Protein AF-A0A445CY49-F1 (afdb_monomer)

Organism: Arachis hypogaea (NCBI:txid3818)

pLDDT: mean 78.04, std 16.21, range [41.22, 92.31]

Solvent-accessible surface area (backbone atoms only — not comparable to full-atom values): 7019 Å² total; per-residue (Å²): 139,80,81,70,88,75,74,65,79,60,45,68,46,92,63,73,57,89,81,52,81,56,59,58,34,44,73,52,35,45,78,93,76,49,51,43,73,45,31,36,51,28,43,41,70,66,43,46,88,44,41,74,57,48,69,37,85,71,37,42,34,45,63,52,42,51,52,52,50,28,65,77,55,69,48,65,90,58,49,63,74,68,56,38,57,79,54,97,88,33,65,82,60,72,82,72,72,82,73,93,71,79,87,78,81,80,78,82,79,130

Structure (mmCIF, N/CA/C/O backbone):
data_AF-A0A445CY49-F1
#
_entry.id   AF-A0A445CY49-F1
#
loop_
_atom_site.group_PDB
_atom_site.id
_atom_site.type_symbol
_atom_site.label_atom_id
_atom_site.label_alt_id
_atom_site.label_comp_id
_atom_site.label_asym_id
_atom_site.label_entity_id
_atom_site.label_seq_id
_atom_site.pdbx_PDB_ins_code
_atom_site.Cartn_x
_atom_site.Cartn_y
_atom_site.Cartn_z
_atom_site.occupancy
_atom_site.B_iso_or_equiv
_atom_site.auth_seq_id
_atom_site.auth_comp_id
_atom_site.auth_asym_id
_atom_site.auth_atom_id
_atom_site.pdbx_PDB_model_num
ATOM 1 N N . MET A 1 1 ? 30.804 -24.294 2.987 1.00 44.09 1 MET A N 1
ATOM 2 C CA . MET A 1 1 ? 29.421 -24.047 2.531 1.00 44.09 1 MET A CA 1
ATOM 3 C C . MET A 1 1 ? 29.314 -22.560 2.276 1.00 44.09 1 MET A C 1
ATOM 5 O O . MET A 1 1 ? 28.785 -21.830 3.096 1.00 44.09 1 MET A O 1
ATOM 9 N N . GLU A 1 2 ? 29.935 -22.113 1.190 1.00 46.25 2 GLU A N 1
ATOM 10 C CA . GLU A 1 2 ? 29.866 -20.721 0.753 1.00 46.25 2 GLU A CA 1
ATOM 11 C C . GLU A 1 2 ? 28.950 -20.719 -0.462 1.00 46.25 2 GLU A C 1
ATOM 13 O O . GLU A 1 2 ? 29.372 -20.929 -1.597 1.00 46.25 2 GLU A O 1
ATOM 18 N N . SER A 1 3 ? 27.653 -20.645 -0.184 1.00 47.78 3 SER A N 1
ATOM 19 C CA . SER A 1 3 ? 26.644 -20.407 -1.206 1.00 47.78 3 SER A CA 1
ATOM 20 C C . SER A 1 3 ? 26.833 -18.961 -1.659 1.00 47.78 3 SER A C 1
ATOM 22 O O . SER A 1 3 ? 26.722 -18.056 -0.836 1.00 47.78 3 SER A O 1
ATOM 24 N N . GLY A 1 4 ? 27.228 -18.785 -2.923 1.00 48.78 4 GLY A N 1
ATOM 25 C CA . GLY A 1 4 ? 27.711 -17.533 -3.509 1.00 48.78 4 GLY A CA 1
ATOM 26 C C . GLY A 1 4 ? 26.740 -16.348 -3.449 1.00 48.78 4 GLY A C 1
ATOM 27 O O . GLY A 1 4 ? 25.642 -16.463 -2.903 1.00 48.78 4 GLY A O 1
ATOM 28 N N . PRO A 1 5 ? 27.127 -15.191 -4.016 1.00 55.62 5 PRO A N 1
ATOM 29 C CA . PRO A 1 5 ? 26.284 -14.011 -4.014 1.00 55.62 5 PRO A CA 1
ATOM 30 C C . PRO A 1 5 ? 25.089 -14.297 -4.919 1.00 55.62 5 PRO A C 1
ATOM 32 O O . PRO A 1 5 ? 25.143 -14.103 -6.131 1.00 55.62 5 PRO A O 1
ATOM 35 N N . SER A 1 6 ? 23.994 -14.776 -4.337 1.00 46.56 6 SER A N 1
ATOM 36 C CA . SER A 1 6 ? 22.685 -14.637 -4.953 1.00 46.56 6 SER A CA 1
ATOM 37 C C . SER A 1 6 ? 22.324 -13.162 -4.833 1.00 46.56 6 SER A C 1
ATOM 39 O O . SER A 1 6 ? 21.484 -12.780 -4.024 1.00 46.56 6 SER A O 1
ATOM 41 N N . CYS A 1 7 ? 22.982 -12.314 -5.629 1.00 50.75 7 CYS A N 1
ATOM 42 C CA . CYS A 1 7 ? 22.321 -11.124 -6.133 1.00 50.75 7 CYS A CA 1
ATOM 43 C C . CYS A 1 7 ? 21.210 -11.679 -7.018 1.00 50.75 7 CYS A C 1
ATOM 45 O O . CYS A 1 7 ? 21.398 -11.875 -8.220 1.00 50.75 7 CYS A O 1
ATOM 47 N N . SER A 1 8 ? 20.108 -12.078 -6.375 1.00 50.88 8 SER A N 1
ATOM 48 C CA . SER A 1 8 ? 18.857 -12.369 -7.045 1.00 50.88 8 SER A CA 1
ATOM 49 C C . SER A 1 8 ? 18.666 -11.242 -8.038 1.00 50.88 8 SER A C 1
ATOM 51 O O . SER A 1 8 ? 18.888 -10.078 -7.704 1.00 50.88 8 SER A O 1
ATOM 53 N N . HIS A 1 9 ? 18.410 -11.626 -9.279 1.00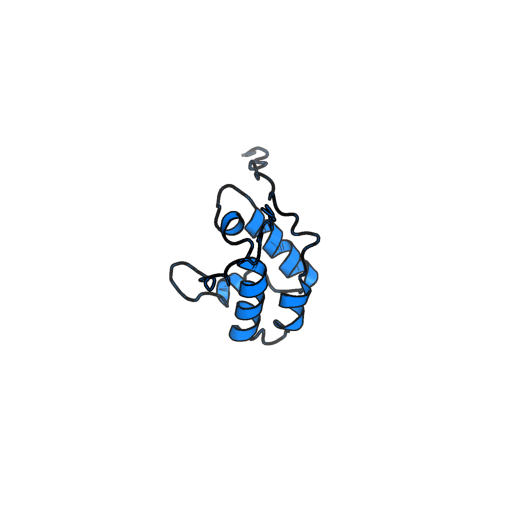 47.69 9 HIS A N 1
ATOM 54 C CA . HIS A 1 9 ? 18.109 -10.729 -10.376 1.00 47.69 9 HIS A CA 1
ATOM 55 C C . HIS A 1 9 ? 16.784 -10.035 -10.024 1.00 47.69 9 HIS A C 1
ATOM 57 O O . HIS A 1 9 ? 15.727 -10.419 -10.507 1.00 47.69 9 HIS A O 1
ATOM 63 N N . ASP A 1 10 ? 16.854 -9.091 -9.091 1.00 53.34 10 ASP A N 1
ATOM 64 C CA . ASP A 1 10 ? 15.831 -8.124 -8.752 1.00 53.34 10 ASP A CA 1
ATOM 65 C C . ASP A 1 10 ? 15.684 -7.312 -10.026 1.00 53.34 10 ASP A C 1
ATOM 67 O O . ASP A 1 10 ? 16.539 -6.489 -10.382 1.00 53.34 10 ASP A O 1
ATOM 71 N N . THR A 1 11 ? 14.693 -7.685 -10.835 1.00 59.28 11 THR A N 1
ATOM 72 C CA . THR A 1 11 ? 14.291 -6.828 -11.936 1.00 59.28 11 THR A CA 1
ATOM 73 C C . THR A 1 11 ? 13.766 -5.574 -11.263 1.00 59.28 11 THR A C 1
ATOM 75 O O . THR A 1 11 ? 12.651 -5.550 -10.748 1.00 59.28 11 THR A O 1
ATOM 78 N N . GLY A 1 12 ? 14.655 -4.581 -11.160 1.00 69.38 12 GLY A N 1
ATOM 79 C CA . GLY A 1 12 ? 14.413 -3.371 -10.395 1.00 69.38 12 GLY A CA 1
ATOM 80 C C . GLY A 1 12 ? 13.029 -2.819 -10.688 1.00 69.38 12 GLY A C 1
ATOM 81 O O . GLY A 1 12 ? 12.570 -2.826 -11.836 1.00 69.38 12 GLY A O 1
ATOM 82 N N . CYS A 1 13 ? 12.350 -2.357 -9.643 1.00 80.50 13 CYS A N 1
ATOM 83 C CA . CYS A 1 13 ? 11.005 -1.844 -9.802 1.00 80.50 13 CYS A CA 1
ATOM 84 C C . CYS A 1 13 ? 10.982 -0.703 -10.827 1.00 80.50 13 CYS A C 1
ATOM 86 O O . CYS A 1 13 ? 11.663 0.309 -10.664 1.00 80.50 13 CYS A O 1
ATOM 88 N N . SER A 1 14 ? 10.166 -0.844 -11.877 1.00 83.75 14 SER A N 1
ATOM 89 C CA . SER A 1 14 ? 10.008 0.205 -12.898 1.00 83.75 14 SER A CA 1
ATOM 90 C C . SER A 1 14 ? 9.386 1.490 -12.329 1.00 83.75 14 SER A C 1
ATOM 92 O O . SER A 1 14 ? 9.474 2.552 -12.941 1.00 83.75 14 SER A O 1
ATOM 94 N N . VAL A 1 15 ? 8.759 1.397 -11.152 1.00 87.44 15 VAL A N 1
ATOM 95 C CA . VAL A 1 15 ? 8.173 2.515 -10.412 1.00 87.44 15 VAL A CA 1
ATOM 96 C C . VAL A 1 15 ? 9.138 2.978 -9.327 1.00 87.44 15 VAL A C 1
ATOM 98 O O . VAL A 1 15 ? 9.615 2.189 -8.514 1.00 87.44 15 VAL A O 1
ATOM 101 N N . ASN A 1 16 ? 9.378 4.288 -9.269 1.00 88.31 16 ASN A N 1
ATOM 102 C CA . ASN A 1 16 ? 10.255 4.861 -8.260 1.00 88.31 16 ASN A CA 1
ATOM 103 C C . ASN A 1 16 ? 9.491 5.167 -6.962 1.00 88.31 16 ASN A C 1
ATOM 105 O O . ASN A 1 16 ? 9.006 6.280 -6.748 1.00 88.31 16 ASN A O 1
ATOM 109 N N . PHE A 1 17 ? 9.382 4.161 -6.094 1.00 89.62 17 PHE A N 1
ATOM 110 C CA . PHE A 1 17 ? 8.701 4.289 -4.807 1.00 89.62 17 PHE A CA 1
ATOM 111 C C . PHE A 1 17 ? 9.390 5.273 -3.856 1.00 89.62 17 PHE A C 1
ATOM 113 O O . PHE A 1 17 ? 8.714 5.845 -3.011 1.00 89.62 17 PHE A O 1
ATOM 120 N N . GLU A 1 18 ? 10.681 5.563 -4.003 1.00 88.31 18 GLU A N 1
ATOM 121 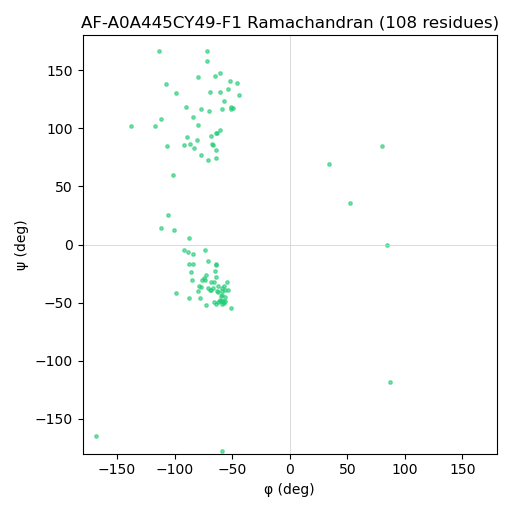C CA . GLU A 1 18 ? 11.388 6.519 -3.136 1.00 88.31 18 GLU A CA 1
ATOM 122 C C . GLU A 1 18 ? 10.698 7.893 -3.051 1.00 88.31 18 GLU A C 1
ATOM 124 O O . GLU A 1 18 ? 10.588 8.475 -1.974 1.00 88.31 18 GLU A O 1
ATOM 129 N N . PHE A 1 19 ? 10.166 8.382 -4.174 1.00 87.06 19 PHE A N 1
ATOM 130 C CA . PHE A 1 19 ? 9.536 9.704 -4.276 1.00 87.06 19 PHE A CA 1
ATOM 131 C C . PHE A 1 19 ? 8.003 9.653 -4.238 1.00 87.06 19 PHE A C 1
ATOM 133 O O . PHE A 1 19 ? 7.334 10.641 -4.553 1.00 87.06 19 PHE A O 1
ATOM 140 N N . ALA A 1 20 ? 7.422 8.510 -3.874 1.00 89.81 20 ALA A N 1
ATOM 141 C CA . ALA A 1 20 ? 5.978 8.355 -3.802 1.00 89.81 20 ALA A CA 1
ATOM 142 C C . ALA A 1 20 ? 5.372 9.116 -2.604 1.00 89.81 20 ALA A C 1
ATOM 144 O O . ALA A 1 20 ? 6.033 9.424 -1.611 1.00 89.81 20 ALA A O 1
ATOM 145 N N . ASN A 1 21 ? 4.074 9.429 -2.682 1.00 90.88 21 ASN A N 1
ATOM 146 C CA . ASN A 1 21 ? 3.392 10.191 -1.636 1.00 90.88 21 ASN A CA 1
ATOM 147 C C . ASN A 1 21 ? 2.933 9.290 -0.473 1.00 90.88 21 ASN A C 1
ATOM 149 O O . ASN A 1 21 ? 1.776 8.882 -0.397 1.00 90.88 21 ASN A O 1
ATOM 153 N N . TYR A 1 22 ? 3.840 9.003 0.462 1.00 90.50 22 TYR A N 1
ATOM 154 C CA . TYR A 1 22 ? 3.549 8.185 1.652 1.00 90.50 22 TYR A CA 1
ATOM 155 C C . TYR A 1 22 ? 2.648 8.866 2.682 1.00 90.50 22 TYR A C 1
ATOM 157 O O . TYR A 1 22 ? 2.101 8.205 3.568 1.00 90.50 22 TYR A O 1
ATOM 165 N N . THR A 1 23 ? 2.454 10.180 2.569 1.00 91.19 23 THR A N 1
ATOM 166 C CA . THR A 1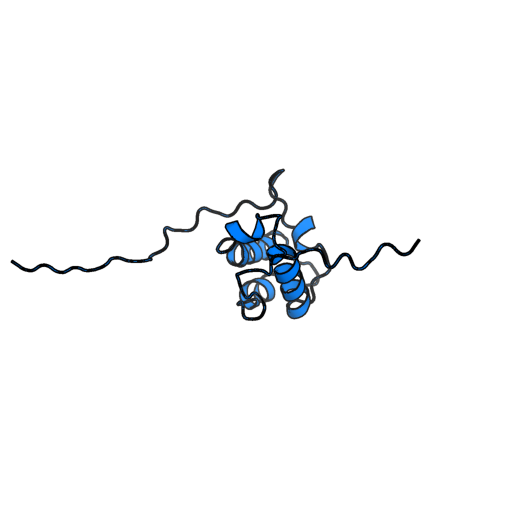 23 ? 1.616 10.968 3.478 1.00 91.19 23 THR A CA 1
ATOM 167 C C . THR A 1 23 ? 0.202 10.409 3.584 1.00 91.19 23 THR A C 1
ATOM 169 O O . THR A 1 23 ? -0.386 10.482 4.661 1.00 91.19 23 THR A O 1
ATOM 172 N N . ILE A 1 24 ? -0.334 9.820 2.512 1.00 91.06 24 ILE A N 1
ATOM 173 C CA . ILE A 1 24 ? -1.675 9.227 2.497 1.00 91.06 24 ILE A CA 1
ATOM 174 C C . ILE A 1 24 ? -1.802 8.068 3.495 1.00 91.06 24 ILE A C 1
ATOM 176 O O . ILE A 1 24 ? -2.760 8.016 4.267 1.00 91.06 24 ILE A O 1
ATOM 180 N N . ILE A 1 25 ? -0.771 7.224 3.579 1.00 91.75 25 ILE A N 1
ATOM 181 C CA . ILE A 1 25 ? -0.681 6.115 4.531 1.00 91.75 25 ILE A CA 1
ATOM 182 C C . ILE A 1 25 ? -0.430 6.673 5.932 1.00 91.75 25 ILE A C 1
ATOM 184 O O . ILE A 1 25 ? -1.199 6.402 6.850 1.00 91.75 25 ILE A O 1
ATOM 188 N N . ILE A 1 26 ? 0.589 7.522 6.087 1.00 91.25 26 ILE A N 1
ATOM 189 C CA . ILE A 1 26 ? 1.061 8.016 7.393 1.00 91.25 26 ILE A CA 1
ATOM 190 C C . ILE A 1 26 ? 0.023 8.903 8.092 1.00 91.25 26 ILE A C 1
ATOM 192 O O . ILE A 1 26 ? -0.102 8.908 9.318 1.00 91.25 26 ILE A O 1
ATOM 196 N N . SER A 1 27 ? -0.778 9.642 7.326 1.00 92.31 27 SER A N 1
ATOM 197 C CA . SER A 1 27 ? -1.805 10.526 7.886 1.00 92.31 27 SER A CA 1
ATOM 198 C C . SER A 1 27 ? -3.009 9.769 8.435 1.00 92.31 27 SER A C 1
ATOM 200 O O . SER A 1 27 ? -3.640 10.257 9.376 1.00 92.31 27 SER A O 1
ATOM 202 N N . LYS A 1 28 ? -3.332 8.608 7.858 1.00 91.25 28 LYS A N 1
ATOM 203 C CA . LYS A 1 28 ? -4.508 7.795 8.202 1.00 91.25 28 LYS A CA 1
ATOM 204 C C . LYS A 1 28 ?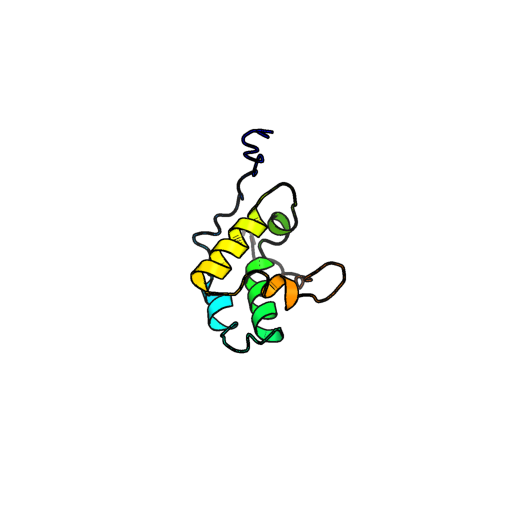 -4.157 6.649 9.146 1.00 91.25 28 LYS A C 1
ATOM 206 O O . LYS A 1 28 ? -4.868 6.396 10.111 1.00 91.25 28 LYS A O 1
ATOM 211 N N . CYS A 1 29 ? -3.035 5.986 8.901 1.00 91.06 29 CYS A N 1
ATOM 212 C CA . CYS A 1 29 ? -2.556 4.868 9.692 1.00 91.06 29 CYS A CA 1
ATOM 213 C C . CYS A 1 29 ? -1.629 5.361 10.806 1.00 91.06 29 CYS A C 1
ATOM 215 O O . CYS A 1 29 ? -0.412 5.414 10.642 1.00 91.06 29 CYS A O 1
ATOM 217 N N . LYS A 1 30 ? -2.192 5.752 11.951 1.00 88.56 30 LYS A N 1
ATOM 218 C CA . LYS A 1 30 ? -1.411 6.252 13.092 1.00 88.56 30 LYS A CA 1
ATOM 219 C C . LYS A 1 30 ? -1.360 5.242 14.233 1.00 88.56 30 LYS A C 1
ATOM 221 O O . LYS A 1 30 ? -2.363 4.618 14.579 1.00 88.56 30 LYS A O 1
ATOM 226 N N . GLY A 1 31 ? -0.178 5.111 14.828 1.00 83.88 31 GLY A N 1
ATOM 227 C CA . GLY A 1 31 ? 0.029 4.330 16.042 1.00 83.88 31 GLY A CA 1
ATOM 228 C C . GLY A 1 31 ? -0.574 5.005 17.283 1.00 83.88 31 GLY A C 1
ATOM 229 O O . GLY A 1 31 ? -0.923 6.188 17.237 1.00 83.88 31 GLY A O 1
ATOM 230 N N . PRO A 1 32 ? -0.693 4.274 18.407 1.00 83.75 32 PRO A N 1
ATOM 231 C CA . PRO A 1 32 ? -0.183 2.913 18.627 1.00 83.75 32 PRO A CA 1
ATOM 232 C C . PRO A 1 32 ? -1.133 1.784 18.192 1.00 83.75 32 PRO A C 1
ATOM 234 O O . PRO A 1 32 ? -0.687 0.655 18.036 1.00 83.75 32 PRO A O 1
ATOM 237 N N . ASN A 1 33 ? -2.422 2.073 17.989 1.00 84.31 33 ASN A N 1
ATOM 238 C CA . ASN A 1 33 ? -3.436 1.039 17.742 1.00 84.31 33 ASN A CA 1
ATOM 239 C C . ASN A 1 33 ? -3.615 0.654 16.266 1.00 84.31 33 ASN A C 1
ATOM 241 O O . ASN A 1 33 ? -4.387 -0.261 16.010 1.00 84.31 33 ASN A O 1
ATOM 245 N N . TYR A 1 34 ? -2.965 1.359 15.327 1.00 87.44 34 TYR A N 1
ATOM 246 C CA . TYR A 1 34 ? -2.968 1.086 13.880 1.00 87.44 34 TYR A CA 1
ATOM 247 C C . TYR A 1 34 ? -4.304 0.523 13.362 1.00 87.44 34 TYR A C 1
ATOM 249 O O . TYR A 1 34 ? -4.389 -0.655 13.023 1.00 87.44 34 TYR A O 1
ATOM 257 N N . PRO A 1 35 ? -5.374 1.339 13.340 1.00 89.62 35 PRO A N 1
ATOM 258 C CA . PRO A 1 35 ? -6.712 0.850 13.036 1.00 89.62 35 PRO A CA 1
ATOM 259 C C . PRO A 1 35 ? -6.749 0.196 11.642 1.00 89.62 35 PRO A C 1
ATOM 261 O O . PRO A 1 35 ? -6.575 0.906 10.646 1.00 89.62 35 PRO A O 1
ATOM 264 N N . PRO A 1 36 ? -7.035 -1.118 11.530 1.00 88.00 36 PRO A N 1
ATOM 265 C CA . PRO A 1 36 ? -6.882 -1.866 10.282 1.00 88.00 36 PRO A CA 1
ATOM 266 C C . PRO A 1 36 ? -7.740 -1.270 9.170 1.00 88.00 36 PRO A C 1
ATOM 268 O O . PRO A 1 36 ? -7.282 -1.078 8.055 1.00 88.00 36 PRO A O 1
ATOM 271 N N . LYS A 1 37 ? -8.968 -0.848 9.480 1.00 86.19 37 LYS A N 1
ATOM 272 C CA . LYS A 1 37 ? -9.864 -0.248 8.486 1.00 86.19 37 LYS A CA 1
ATOM 273 C C . LYS A 1 37 ? -9.283 1.011 7.828 1.00 86.19 37 LYS A C 1
ATOM 275 O O . LYS A 1 37 ? -9.399 1.163 6.615 1.00 86.19 37 LYS A O 1
ATOM 280 N N . GLU A 1 38 ? -8.669 1.904 8.604 1.00 90.81 38 GLU A N 1
ATOM 281 C CA . GLU A 1 38 ? -8.079 3.132 8.055 1.00 90.81 38 GLU A CA 1
ATOM 282 C C . GLU A 1 38 ? -6.708 2.869 7.429 1.00 90.8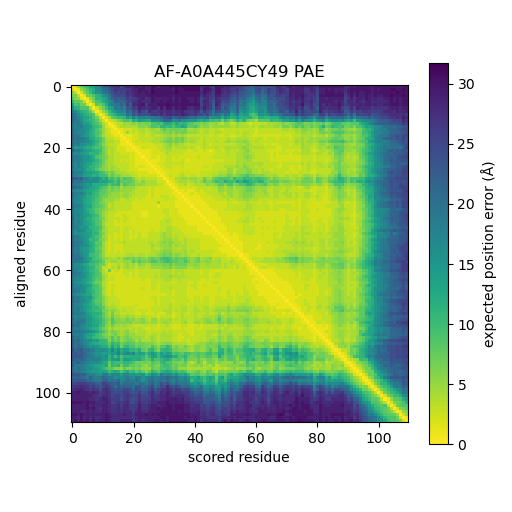1 38 GLU A C 1
ATOM 284 O O . GLU A 1 38 ? -6.429 3.380 6.347 1.00 90.81 38 GLU A O 1
ATOM 289 N N . CYS A 1 39 ? -5.885 2.027 8.061 1.00 91.12 39 CYS A N 1
ATOM 290 C CA . CYS A 1 39 ? -4.576 1.634 7.546 1.00 91.12 39 CYS A CA 1
ATOM 291 C C . CYS A 1 39 ? -4.680 0.926 6.198 1.00 91.12 39 CYS A C 1
ATOM 293 O O . CYS A 1 39 ? -4.004 1.303 5.245 1.00 91.12 39 CYS A O 1
ATOM 295 N N . CYS A 1 40 ? -5.569 -0.056 6.098 1.00 89.62 40 CYS A N 1
ATOM 296 C CA . CYS A 1 40 ? -5.795 -0.802 4.873 1.00 89.62 40 CYS A CA 1
ATOM 297 C C . CYS A 1 40 ? -6.495 0.052 3.824 1.00 89.62 40 CYS A C 1
ATOM 299 O O . CYS A 1 40 ? -6.124 -0.024 2.662 1.00 89.62 40 CYS A O 1
ATOM 301 N N . GLY A 1 41 ? -7.437 0.920 4.209 1.00 89.94 41 GLY A N 1
ATOM 302 C CA . GLY A 1 41 ? -8.046 1.873 3.278 1.00 89.94 41 GLY A CA 1
ATOM 303 C C . GLY A 1 41 ? -7.012 2.792 2.622 1.00 89.94 41 GLY A C 1
ATOM 304 O O . GLY A 1 41 ? -6.974 2.902 1.399 1.00 89.94 41 GLY A O 1
ATOM 305 N N . ALA A 1 42 ? -6.124 3.385 3.420 1.00 92.00 42 ALA A N 1
ATOM 306 C CA . ALA A 1 42 ? -5.068 4.258 2.916 1.00 92.00 42 ALA A CA 1
ATOM 307 C C . ALA A 1 42 ? -4.001 3.501 2.113 1.00 92.00 42 ALA A C 1
ATOM 309 O O . ALA A 1 42 ? -3.534 3.984 1.084 1.00 92.00 42 ALA A O 1
ATOM 310 N N . PHE A 1 43 ? -3.635 2.295 2.556 1.00 91.00 43 PHE A N 1
ATOM 311 C CA . PHE A 1 43 ? -2.714 1.435 1.821 1.00 91.00 43 PHE A CA 1
ATOM 312 C C . PHE A 1 43 ? -3.294 1.016 0.464 1.00 91.00 43 PHE A C 1
ATOM 314 O O . PHE A 1 43 ? -2.575 1.066 -0.526 1.00 91.00 43 PHE A O 1
ATOM 321 N N . LYS A 1 44 ? -4.593 0.695 0.380 1.00 89.00 44 LYS A N 1
ATOM 322 C CA . LYS A 1 44 ? -5.288 0.445 -0.896 1.00 89.00 44 LYS A CA 1
ATOM 323 C C . LYS A 1 44 ? -5.201 1.666 -1.802 1.00 89.00 44 LYS A C 1
ATOM 325 O O . LYS A 1 44 ? -4.778 1.544 -2.941 1.00 89.00 44 LYS A O 1
ATOM 330 N N . GLU A 1 45 ? -5.547 2.846 -1.301 1.00 90.06 45 GLU A N 1
ATOM 331 C CA . GLU A 1 45 ? -5.518 4.079 -2.100 1.00 90.06 45 GLU A CA 1
ATOM 332 C C . GLU A 1 45 ? -4.127 4.364 -2.693 1.00 90.06 45 GLU A C 1
ATOM 334 O O . GLU A 1 45 ? -4.014 4.794 -3.839 1.00 90.06 45 GLU A O 1
ATOM 339 N N . PHE A 1 46 ? -3.068 4.042 -1.949 1.00 90.56 46 PHE A N 1
ATOM 340 C CA . PHE A 1 46 ? -1.688 4.168 -2.406 1.00 90.56 46 PHE A CA 1
ATOM 341 C C . PHE A 1 46 ? -1.236 3.046 -3.358 1.00 90.56 46 PHE A C 1
ATOM 343 O O . PHE A 1 46 ? -0.606 3.323 -4.375 1.00 90.56 46 PHE A O 1
ATOM 350 N N . ALA A 1 47 ? -1.521 1.784 -3.028 1.00 89.94 47 ALA A N 1
ATOM 351 C CA . ALA A 1 47 ? -0.983 0.612 -3.719 1.00 89.94 47 ALA A CA 1
ATOM 352 C C . ALA A 1 47 ? -1.786 0.224 -4.967 1.00 89.94 47 ALA A C 1
ATOM 354 O O . ALA A 1 47 ? -1.221 -0.284 -5.929 1.00 89.94 47 ALA A O 1
ATOM 355 N N . CYS A 1 48 ? -3.094 0.478 -4.987 1.00 88.81 48 CYS A N 1
ATOM 356 C CA . CYS A 1 48 ? -3.962 0.090 -6.093 1.00 88.81 48 CYS A CA 1
ATOM 357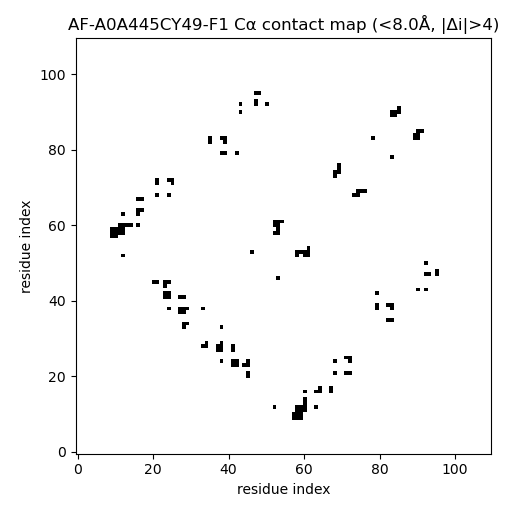 C C . CYS A 1 48 ? -3.605 0.657 -7.474 1.00 88.81 48 CYS A C 1
ATOM 359 O O . CYS A 1 48 ? -3.710 -0.108 -8.430 1.00 88.81 48 CYS A O 1
ATOM 361 N N . PRO A 1 49 ? -3.137 1.910 -7.642 1.00 88.94 49 PRO A N 1
ATOM 362 C CA . PRO A 1 49 ? -2.630 2.360 -8.944 1.00 88.94 49 PRO A CA 1
ATOM 363 C C . PRO A 1 49 ? -1.375 1.604 -9.417 1.00 88.94 49 PRO A C 1
ATOM 365 O O . PRO A 1 49 ? -1.049 1.655 -10.598 1.00 88.94 49 PRO A O 1
ATOM 368 N N . TYR A 1 50 ? -0.683 0.898 -8.520 1.00 89.44 50 TYR A N 1
ATOM 369 C CA . TYR A 1 50 ? 0.510 0.102 -8.811 1.00 89.44 50 TYR A CA 1
ATOM 370 C C . TYR A 1 50 ? 0.257 -1.405 -8.658 1.00 89.44 50 TYR A C 1
ATOM 372 O O . TYR A 1 50 ? 1.210 -2.179 -8.601 1.00 89.44 50 TYR A O 1
ATOM 380 N N . ALA A 1 51 ? -1.006 -1.840 -8.580 1.00 88.25 51 ALA A N 1
ATOM 381 C CA . ALA A 1 51 ? -1.356 -3.234 -8.322 1.00 88.25 51 ALA A CA 1
ATOM 382 C C . ALA A 1 51 ? -0.729 -4.198 -9.342 1.00 88.25 51 ALA A C 1
ATOM 384 O O . ALA A 1 51 ? -0.255 -5.252 -8.939 1.00 88.25 51 ALA A O 1
ATOM 385 N N . ASP A 1 52 ? -0.660 -3.845 -10.627 1.00 87.38 52 ASP A N 1
ATOM 386 C CA . ASP A 1 52 ? -0.040 -4.693 -11.653 1.00 87.38 52 ASP A CA 1
ATOM 387 C C . ASP A 1 52 ? 1.431 -5.004 -11.355 1.00 87.38 52 ASP A C 1
ATOM 389 O O . ASP A 1 52 ? 1.826 -6.167 -11.353 1.00 87.38 52 ASP A O 1
ATOM 393 N N . VAL A 1 53 ? 2.236 -3.985 -11.034 1.00 88.75 53 VAL A N 1
ATOM 394 C CA . VAL A 1 53 ? 3.665 -4.183 -10.736 1.00 88.75 53 VAL A CA 1
ATOM 395 C C . VAL A 1 53 ? 3.887 -4.779 -9.351 1.00 88.75 53 VAL A C 1
ATOM 397 O O . VAL A 1 53 ? 4.840 -5.521 -9.158 1.00 88.75 53 VAL A O 1
ATOM 400 N N . LEU A 1 54 ? 3.009 -4.491 -8.387 1.00 88.19 54 LEU A N 1
ATOM 401 C CA . LEU A 1 54 ? 3.093 -5.038 -7.031 1.00 88.19 54 LEU A CA 1
ATOM 402 C C . LEU A 1 54 ? 2.681 -6.515 -6.956 1.00 88.19 54 LEU A C 1
ATOM 404 O O . LEU A 1 54 ? 3.153 -7.225 -6.071 1.00 88.19 54 LEU A O 1
ATOM 408 N N . ASN A 1 55 ? 1.799 -6.969 -7.850 1.00 86.19 55 ASN A N 1
ATOM 409 C CA . ASN A 1 55 ? 1.380 -8.370 -7.944 1.00 86.19 55 ASN A CA 1
ATOM 410 C C . ASN A 1 55 ? 2.339 -9.228 -8.784 1.00 86.19 55 ASN A C 1
ATOM 412 O O . ASN A 1 55 ? 2.190 -10.451 -8.822 1.00 86.19 55 ASN A O 1
ATOM 416 N N . ASP A 1 56 ? 3.309 -8.615 -9.457 1.00 85.81 56 ASP A N 1
ATOM 417 C CA . ASP A 1 56 ? 4.298 -9.328 -10.249 1.00 85.81 56 ASP A CA 1
ATOM 418 C C . ASP A 1 56 ? 5.452 -9.809 -9.355 1.00 85.81 56 ASP A C 1
ATOM 420 O O . ASP A 1 56 ? 6.264 -9.037 -8.854 1.00 85.81 56 ASP A O 1
ATOM 424 N N . LEU A 1 57 ? 5.505 -11.129 -9.161 1.00 82.12 57 LEU A N 1
ATOM 425 C CA . LEU A 1 57 ? 6.495 -11.816 -8.328 1.00 82.12 57 LEU A CA 1
ATOM 426 C C . LEU A 1 57 ? 7.901 -11.874 -8.955 1.00 82.12 57 LEU A C 1
ATOM 428 O O . LEU A 1 57 ? 8.808 -12.417 -8.325 1.00 82.12 57 LEU A O 1
ATOM 432 N N . GLN A 1 58 ? 8.086 -11.407 -10.194 1.00 85.19 58 GLN A N 1
ATOM 433 C CA . GLN A 1 58 ? 9.399 -11.358 -10.846 1.00 85.19 58 GLN A CA 1
ATOM 434 C C . GLN A 1 58 ? 10.198 -10.106 -10.474 1.00 85.19 58 GLN A C 1
ATOM 436 O O . GLN A 1 58 ? 11.411 -10.091 -10.691 1.00 85.19 58 GLN A O 1
ATOM 441 N N . ASN A 1 59 ? 9.539 -9.085 -9.921 1.00 85.88 59 ASN A N 1
ATOM 442 C CA . ASN A 1 59 ? 10.163 -7.839 -9.494 1.00 85.88 59 ASN A CA 1
ATOM 443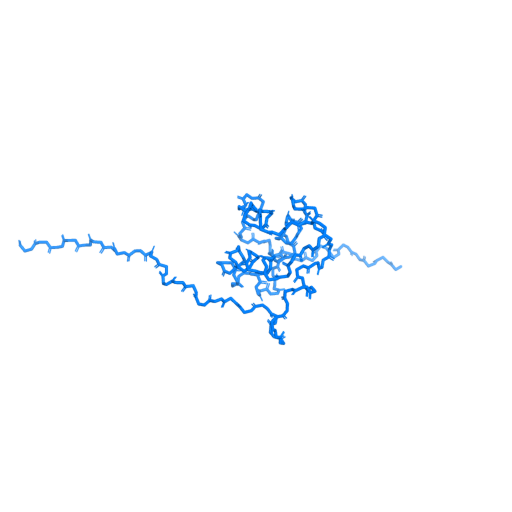 C C . ASN A 1 59 ? 10.100 -7.664 -7.968 1.00 85.88 59 ASN A C 1
ATOM 445 O O . ASN A 1 59 ? 9.328 -8.317 -7.267 1.00 85.88 59 ASN A O 1
ATOM 449 N N . ASP A 1 60 ? 10.871 -6.706 -7.463 1.00 87.31 60 ASP A N 1
ATOM 450 C CA . ASP A 1 60 ? 10.918 -6.367 -6.040 1.00 87.31 60 ASP A CA 1
ATOM 451 C C . ASP A 1 60 ? 10.192 -5.048 -5.720 1.00 87.31 60 ASP A C 1
ATOM 453 O O . ASP A 1 60 ? 10.468 -4.381 -4.714 1.00 87.31 60 ASP A O 1
ATOM 457 N N . CYS A 1 61 ? 9.216 -4.653 -6.548 1.00 88.75 61 CYS A N 1
ATOM 458 C CA . CYS A 1 61 ? 8.371 -3.481 -6.308 1.00 88.75 61 CYS A CA 1
ATOM 459 C C . CYS A 1 61 ? 7.673 -3.564 -4.953 1.00 88.75 61 CYS A C 1
ATOM 461 O O . CYS A 1 61 ? 7.685 -2.593 -4.196 1.00 88.75 61 CYS A O 1
ATOM 463 N N . ALA A 1 62 ? 7.101 -4.724 -4.619 1.00 88.31 62 ALA A N 1
ATOM 464 C CA . ALA A 1 62 ? 6.424 -4.924 -3.343 1.00 88.31 62 ALA A CA 1
ATOM 465 C C . ALA A 1 62 ? 7.392 -4.759 -2.161 1.00 88.31 62 ALA A C 1
ATOM 467 O O . ALA A 1 62 ? 7.117 -3.990 -1.237 1.00 88.31 62 ALA A O 1
ATOM 468 N N . SER A 1 63 ? 8.551 -5.421 -2.218 1.00 88.25 63 SER A N 1
ATOM 469 C CA . SER A 1 63 ? 9.595 -5.358 -1.187 1.00 88.25 63 SER A CA 1
ATOM 470 C C . SER A 1 63 ? 10.113 -3.931 -0.980 1.00 88.25 63 SER A C 1
ATOM 472 O O . SER A 1 63 ? 10.231 -3.457 0.156 1.00 88.25 63 SER A O 1
ATOM 474 N N . THR A 1 64 ? 10.366 -3.218 -2.079 1.00 90.25 64 THR A N 1
ATOM 475 C CA . THR A 1 64 ? 10.851 -1.833 -2.077 1.00 90.25 64 THR A CA 1
ATOM 476 C C . THR A 1 64 ? 9.801 -0.890 -1.498 1.00 90.25 64 THR A C 1
ATOM 478 O O . THR A 1 64 ? 10.090 -0.127 -0.575 1.00 90.25 64 THR A O 1
ATOM 481 N N . MET A 1 65 ? 8.556 -0.983 -1.970 1.00 91.62 65 MET A N 1
ATOM 482 C CA . MET A 1 65 ? 7.442 -0.179 -1.476 1.00 91.62 65 MET A CA 1
ATOM 483 C C . MET A 1 65 ? 7.248 -0.358 0.035 1.00 91.62 65 MET A C 1
ATOM 485 O O . MET A 1 65 ? 7.194 0.628 0.769 1.00 91.62 65 MET A O 1
ATOM 489 N N . PHE A 1 66 ? 7.179 -1.601 0.526 1.00 89.69 66 PHE A N 1
ATOM 490 C CA . PHE A 1 66 ? 7.017 -1.857 1.960 1.00 89.69 66 PHE A CA 1
ATOM 491 C C . PHE A 1 66 ? 8.193 -1.328 2.781 1.00 89.69 66 PHE A C 1
ATOM 493 O O . PHE A 1 66 ? 7.980 -0.817 3.881 1.00 89.69 66 PHE A O 1
ATOM 500 N N . SER A 1 67 ? 9.416 -1.397 2.254 1.00 90.00 67 SER A N 1
ATOM 501 C CA . SER A 1 67 ? 10.596 -0.851 2.929 1.00 90.00 67 SER A CA 1
ATOM 502 C C . SER A 1 67 ? 10.467 0.655 3.159 1.00 90.00 67 SER A C 1
ATOM 504 O O . SER A 1 67 ? 10.649 1.111 4.288 1.00 90.00 67 SER A O 1
ATOM 506 N N . TYR A 1 68 ? 10.068 1.423 2.141 1.00 91.75 68 TYR A N 1
ATOM 507 C CA . TYR A 1 68 ? 9.855 2.866 2.284 1.00 91.75 68 TYR A CA 1
ATOM 508 C C . TYR A 1 68 ? 8.640 3.204 3.156 1.00 91.75 68 TYR A C 1
ATOM 510 O O . TYR A 1 68 ? 8.731 4.103 3.991 1.00 91.75 68 TYR A O 1
ATOM 518 N N . ILE A 1 69 ? 7.530 2.465 3.044 1.00 91.44 69 ILE A N 1
ATOM 519 C CA . ILE A 1 69 ? 6.366 2.641 3.932 1.00 91.44 69 ILE A CA 1
ATOM 520 C C . ILE A 1 69 ? 6.789 2.495 5.396 1.00 91.44 69 ILE A C 1
ATOM 522 O O . ILE A 1 69 ? 6.470 3.350 6.225 1.00 91.44 69 ILE A O 1
ATOM 526 N N . ASN A 1 70 ? 7.531 1.433 5.714 1.00 90.31 70 ASN A N 1
ATOM 527 C CA . ASN A 1 70 ? 8.004 1.173 7.070 1.00 90.31 70 ASN A CA 1
ATOM 528 C C . ASN A 1 70 ? 9.012 2.234 7.524 1.00 90.31 70 ASN A C 1
ATOM 530 O O . ASN A 1 70 ? 8.968 2.652 8.678 1.00 90.31 70 ASN A O 1
ATOM 534 N N . LEU A 1 71 ? 9.880 2.701 6.623 1.00 91.38 71 LEU A N 1
ATOM 535 C CA . LEU A 1 71 ? 10.866 3.739 6.911 1.00 91.38 71 LEU A CA 1
ATOM 536 C C . LEU A 1 71 ? 10.203 5.080 7.253 1.00 91.38 71 LEU A C 1
ATOM 538 O O . LEU A 1 71 ? 10.512 5.667 8.287 1.00 91.38 71 LEU A O 1
ATOM 542 N N . TYR A 1 72 ? 9.280 5.559 6.415 1.00 90.81 72 TYR A N 1
ATOM 543 C CA . TYR A 1 72 ? 8.641 6.865 6.599 1.00 90.81 72 TYR A CA 1
ATOM 544 C C . TYR A 1 72 ? 7.558 6.857 7.679 1.00 90.81 72 TYR A C 1
ATOM 546 O O . TYR A 1 72 ? 7.400 7.840 8.401 1.00 90.81 72 TYR A O 1
ATOM 554 N N . GLY A 1 73 ? 6.799 5.767 7.790 1.00 87.81 73 GLY A N 1
ATOM 555 C CA . GLY A 1 73 ? 5.715 5.638 8.762 1.00 87.81 73 GLY A CA 1
ATOM 556 C C . GLY A 1 73 ? 6.118 5.008 10.091 1.00 87.81 73 GLY A C 1
ATOM 557 O O . GLY A 1 73 ? 5.289 4.940 10.995 1.00 87.81 73 GLY A O 1
ATOM 558 N N . GLN A 1 74 ? 7.366 4.545 10.219 1.00 89.94 74 GLN A N 1
ATOM 559 C CA . GLN A 1 74 ? 7.868 3.799 11.379 1.00 89.94 74 GLN A CA 1
ATOM 560 C C . GLN A 1 74 ? 6.989 2.584 11.735 1.00 89.94 74 GLN A C 1
ATOM 562 O O . GLN A 1 74 ? 6.794 2.259 12.909 1.00 89.94 74 GLN A O 1
ATOM 567 N N . TYR A 1 75 ? 6.437 1.915 10.718 1.00 89.94 75 TYR A N 1
ATOM 568 C CA . TYR A 1 75 ? 5.557 0.765 10.913 1.00 89.94 75 TYR A CA 1
ATOM 569 C C . TYR A 1 75 ? 6.344 -0.515 11.212 1.00 89.94 75 TYR A C 1
ATOM 571 O O . TYR A 1 75 ? 7.416 -0.734 10.639 1.00 89.94 75 TYR A O 1
ATOM 579 N N . PRO A 1 76 ? 5.809 -1.400 12.072 1.00 89.38 76 PRO A N 1
ATOM 580 C CA . PRO A 1 76 ? 6.404 -2.705 12.290 1.00 89.38 76 PRO A CA 1
ATOM 581 C C . PRO A 1 76 ? 6.332 -3.566 11.016 1.00 89.38 76 PRO A C 1
ATOM 583 O O . PRO A 1 76 ? 5.346 -3.503 10.270 1.00 89.38 76 PRO A O 1
ATOM 586 N N . PRO A 1 77 ? 7.354 -4.405 10.767 1.00 86.75 77 PRO A N 1
ATOM 587 C CA . PRO A 1 77 ? 7.387 -5.266 9.596 1.00 86.75 77 PRO A CA 1
ATOM 588 C C . PRO A 1 77 ? 6.195 -6.224 9.611 1.00 86.75 77 PRO A C 1
ATOM 590 O O . PRO A 1 77 ? 5.911 -6.876 10.613 1.00 86.75 77 PRO A O 1
ATOM 593 N N . GLY A 1 78 ? 5.496 -6.303 8.482 1.00 84.75 78 GLY A N 1
ATOM 594 C CA . GLY A 1 78 ? 4.341 -7.181 8.324 1.00 84.75 78 GLY A CA 1
ATOM 595 C C . GLY A 1 78 ? 3.009 -6.616 8.819 1.00 84.75 78 GLY A C 1
ATOM 596 O O . GLY A 1 78 ? 2.013 -7.301 8.619 1.00 84.75 78 GLY A O 1
ATOM 597 N N . LEU A 1 79 ? 2.949 -5.387 9.364 1.00 88.62 79 LEU A N 1
ATOM 598 C CA . LEU A 1 79 ? 1.693 -4.762 9.817 1.00 88.62 79 LEU A CA 1
ATOM 599 C C . LEU A 1 79 ? 0.608 -4.820 8.735 1.00 88.62 79 LEU A C 1
ATOM 601 O O . LEU A 1 79 ? -0.467 -5.361 8.944 1.00 88.62 79 LEU A O 1
ATOM 605 N N . PHE A 1 80 ? 0.897 -4.317 7.537 1.00 87.69 80 PHE A N 1
ATOM 606 C CA . PHE A 1 80 ? -0.089 -4.311 6.455 1.00 87.69 80 PHE A CA 1
ATOM 607 C C . PHE A 1 80 ? -0.408 -5.726 5.951 1.00 87.69 80 PHE A C 1
ATOM 609 O O . PHE A 1 80 ? -1.545 -6.010 5.601 1.00 87.69 80 PHE A O 1
ATOM 616 N N . ALA A 1 81 ? 0.554 -6.651 5.969 1.00 84.75 81 ALA A N 1
ATOM 617 C CA . ALA A 1 81 ? 0.324 -8.033 5.542 1.00 84.75 81 ALA A CA 1
ATOM 618 C C . ALA A 1 81 ? -0.524 -8.850 6.541 1.00 84.75 81 ALA A C 1
ATOM 620 O O . ALA A 1 81 ? -1.175 -9.826 6.142 1.00 84.75 81 ALA A O 1
ATOM 621 N N . SER A 1 82 ? -0.502 -8.481 7.829 1.00 85.06 82 SER A N 1
ATOM 622 C CA . SER A 1 82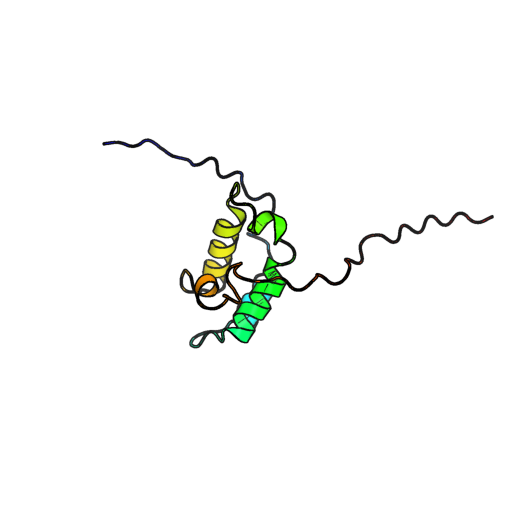 ? -1.324 -9.088 8.880 1.00 85.06 82 SER A CA 1
ATOM 623 C C . SER A 1 82 ? -2.693 -8.427 8.991 1.00 85.06 82 SER A C 1
ATOM 625 O O . SER A 1 82 ? -3.698 -9.132 9.032 1.00 85.06 82 SER A O 1
ATOM 627 N N . GLU A 1 83 ? -2.734 -7.094 8.990 1.00 86.12 83 GLU A N 1
ATOM 628 C CA . GLU A 1 83 ? -3.956 -6.316 9.198 1.00 86.12 83 GLU A CA 1
ATOM 629 C C . GLU A 1 83 ? -4.825 -6.251 7.935 1.00 86.12 83 GLU A C 1
ATOM 631 O O . GLU A 1 83 ? -6.053 -6.293 8.017 1.00 86.12 83 GLU A O 1
ATOM 636 N N . CYS A 1 84 ? -4.208 -6.179 6.751 1.00 84.75 84 CYS A N 1
ATOM 637 C CA . CYS A 1 84 ? -4.892 -5.921 5.481 1.00 84.75 84 CYS A CA 1
ATOM 638 C C . CYS A 1 84 ? -5.094 -7.192 4.661 1.00 84.75 84 CYS A C 1
ATOM 640 O O . CYS A 1 84 ? -4.630 -7.310 3.527 1.00 84.75 84 CYS A O 1
ATOM 642 N N . ARG A 1 85 ? -5.822 -8.152 5.237 1.00 80.62 85 ARG A N 1
ATOM 643 C CA . ARG A 1 85 ? -6.227 -9.388 4.560 1.00 80.62 85 ARG A CA 1
ATOM 644 C C . ARG A 1 85 ? -7.749 -9.458 4.449 1.00 80.62 85 ARG A C 1
ATOM 646 O O . ARG A 1 85 ? -8.426 -9.793 5.414 1.00 80.62 85 ARG A O 1
ATOM 653 N N . GLU A 1 86 ? -8.283 -9.161 3.264 1.00 76.56 86 GLU A N 1
ATOM 654 C CA . GLU A 1 86 ? -9.726 -9.245 2.972 1.00 76.56 86 GLU A CA 1
ATOM 655 C C . GLU A 1 86 ? -10.153 -10.659 2.535 1.00 76.56 86 GLU A C 1
ATOM 657 O O . GLU A 1 86 ? -11.307 -11.041 2.722 1.00 76.56 86 GLU A O 1
ATOM 662 N N . GLY A 1 87 ? -9.232 -11.471 2.004 1.00 70.00 87 GLY A N 1
ATOM 663 C CA . GLY A 1 87 ? -9.530 -12.837 1.569 1.00 70.00 87 GLY A CA 1
ATOM 664 C C . GLY A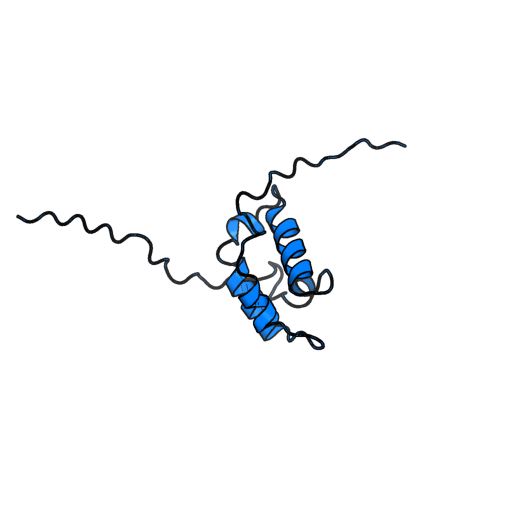 1 87 ? -8.290 -13.682 1.268 1.00 70.00 87 GLY A C 1
ATOM 665 O O . GLY A 1 87 ? -7.171 -13.334 1.647 1.00 70.00 87 GLY A O 1
ATOM 666 N N . LYS A 1 88 ? -8.486 -14.814 0.574 1.00 71.94 88 LYS A N 1
ATOM 667 C CA . LYS A 1 88 ? -7.388 -15.703 0.132 1.00 71.94 88 LYS A CA 1
ATOM 668 C C . LYS A 1 88 ? -6.444 -15.040 -0.868 1.00 71.94 88 LYS A C 1
ATOM 670 O O . LYS A 1 88 ? -5.274 -15.395 -0.909 1.00 71.94 88 LYS A O 1
ATOM 675 N N . GLU A 1 89 ? -6.962 -14.091 -1.636 1.00 70.31 89 GLU A N 1
ATOM 676 C CA . GLU A 1 89 ? -6.230 -13.357 -2.672 1.00 70.31 89 GLU A CA 1
ATOM 677 C C . GLU A 1 89 ? -5.522 -12.113 -2.106 1.00 70.31 89 GLU A C 1
ATOM 679 O O . GLU A 1 89 ? -4.930 -11.337 -2.845 1.00 70.31 89 GLU A O 1
ATOM 684 N N . GLY A 1 90 ? -5.562 -11.918 -0.781 1.00 74.62 90 GLY A N 1
ATOM 685 C CA . GLY A 1 90 ? -4.937 -10.782 -0.115 1.00 74.62 90 GLY A CA 1
ATOM 686 C C . GLY A 1 90 ? -5.861 -9.570 -0.051 1.00 74.62 90 GLY A C 1
ATOM 687 O O . GLY A 1 90 ? -6.903 -9.618 0.612 1.00 74.62 90 GLY A O 1
ATOM 688 N N . LEU A 1 91 ? -5.442 -8.476 -0.684 1.00 80.12 91 LEU A N 1
ATOM 689 C CA . LEU A 1 91 ? -6.091 -7.172 -0.615 1.00 80.12 91 LEU A CA 1
ATOM 690 C C . LEU A 1 91 ? -6.702 -6.820 -1.973 1.00 80.12 91 LEU A C 1
ATOM 692 O O . LEU A 1 91 ? -5.988 -6.514 -2.924 1.00 80.12 91 LEU A O 1
ATOM 696 N N . ALA A 1 92 ? -8.029 -6.851 -2.065 1.00 81.44 92 ALA A N 1
ATOM 697 C CA . ALA A 1 92 ? -8.720 -6.537 -3.308 1.00 81.44 92 ALA A CA 1
ATOM 698 C C . ALA A 1 92 ? -8.749 -5.023 -3.535 1.00 81.44 92 ALA A C 1
ATOM 700 O O . ALA A 1 92 ? -9.370 -4.287 -2.766 1.00 81.44 92 ALA A O 1
ATOM 701 N N . CYS A 1 93 ? -8.112 -4.547 -4.599 1.00 81.81 93 CYS A N 1
ATOM 702 C CA . CYS A 1 93 ? -8.234 -3.155 -5.007 1.00 81.81 93 CYS A CA 1
ATOM 703 C C . CYS A 1 93 ? -9.641 -2.870 -5.541 1.00 81.81 93 CYS A C 1
ATOM 705 O O . CYS A 1 93 ? -10.138 -3.641 -6.365 1.00 81.81 93 CYS A O 1
ATOM 707 N N . PRO A 1 94 ? -10.318 -1.798 -5.080 1.00 73.81 94 PRO A N 1
ATOM 708 C CA . PRO A 1 94 ? -11.564 -1.393 -5.708 1.00 73.81 94 PRO A CA 1
ATOM 709 C C . PRO A 1 94 ? -11.273 -1.061 -7.171 1.00 73.81 94 PRO A C 1
ATOM 711 O O . PRO A 1 94 ? -10.179 -0.587 -7.487 1.00 73.81 94 PRO A O 1
ATOM 714 N N . ALA A 1 95 ? -12.245 -1.311 -8.051 1.00 62.50 95 ALA A N 1
ATOM 715 C CA . ALA A 1 95 ? -12.138 -0.885 -9.439 1.00 62.50 95 ALA A CA 1
ATOM 716 C C . ALA A 1 95 ? -11.766 0.600 -9.447 1.00 62.50 95 ALA A C 1
ATOM 718 O O . ALA A 1 95 ? -12.495 1.421 -8.879 1.00 62.50 95 ALA A O 1
ATOM 719 N N . LEU A 1 96 ? -10.598 0.919 -10.014 1.00 57.62 96 LEU A N 1
ATOM 720 C CA . LEU A 1 96 ? -10.183 2.303 -10.165 1.00 57.62 96 LEU A CA 1
ATOM 721 C C . LEU A 1 96 ? -11.326 3.022 -10.899 1.00 57.62 96 LEU A C 1
ATOM 723 O O . LEU A 1 96 ? -11.856 2.465 -11.870 1.00 57.62 96 LEU A O 1
ATOM 727 N N . PRO A 1 97 ? -11.761 4.214 -10.446 1.00 53.66 97 PRO A N 1
ATOM 728 C CA . PRO A 1 97 ? -12.636 5.023 -11.281 1.00 53.66 97 PRO A CA 1
ATOM 729 C C . PRO A 1 97 ? -11.958 5.153 -12.651 1.00 53.66 97 PRO A C 1
ATOM 731 O O . PRO A 1 97 ? -10.726 5.243 -12.682 1.00 53.66 97 PRO A O 1
ATOM 734 N N . PRO A 1 98 ? -12.709 5.101 -13.768 1.00 44.75 98 PRO A N 1
ATOM 735 C CA . PRO A 1 98 ? -12.113 5.157 -15.095 1.00 44.75 98 PRO A CA 1
ATOM 736 C C . PRO A 1 98 ? -11.156 6.341 -15.132 1.00 44.75 98 PRO A C 1
ATOM 738 O O . PRO A 1 98 ? -11.564 7.477 -14.876 1.00 44.75 98 PRO A O 1
ATOM 741 N N . SER A 1 99 ? -9.874 6.046 -15.348 1.00 48.19 99 SER A N 1
ATOM 742 C CA . SER A 1 99 ? -8.828 7.050 -15.428 1.00 48.19 99 SER A CA 1
ATOM 743 C C . SER A 1 99 ? -9.294 8.103 -16.422 1.00 48.19 99 SER A C 1
ATOM 745 O O . SER A 1 99 ? -9.510 7.795 -17.593 1.00 48.19 99 SER A O 1
ATOM 747 N N . ALA A 1 100 ? -9.488 9.341 -15.968 1.00 49.91 100 ALA A N 1
ATOM 748 C CA . ALA A 1 100 ? -9.596 10.467 -16.879 1.00 49.91 100 ALA A CA 1
ATOM 749 C C . ALA A 1 100 ? -8.218 10.619 -17.535 1.00 49.91 100 ALA A C 1
ATOM 751 O O . ALA A 1 100 ? -7.325 11.293 -17.029 1.00 49.91 100 ALA A O 1
ATOM 752 N N . SER A 1 101 ? -7.993 9.876 -18.608 1.00 50.38 101 SER A N 1
ATOM 753 C CA . SER A 1 101 ? -6.782 9.926 -19.405 1.00 50.38 101 SER A CA 1
ATOM 754 C C . SER A 1 101 ? -7.206 9.871 -20.862 1.00 50.38 101 SER A C 1
ATOM 756 O O . SER A 1 101 ? -7.543 8.813 -21.384 1.00 50.38 101 SER A O 1
ATOM 758 N N . SER A 1 102 ? -7.168 11.067 -21.454 1.00 52.25 102 SER A N 1
ATOM 759 C CA . SER A 1 102 ? -7.258 11.374 -22.881 1.00 52.25 102 SER A CA 1
ATOM 760 C C . SER A 1 102 ? -8.663 11.377 -23.486 1.00 52.25 102 SER A C 1
ATOM 762 O O . SER A 1 102 ? -9.065 10.424 -24.143 1.00 52.25 102 SER A O 1
ATOM 764 N N . ASP A 1 103 ? -9.356 12.514 -23.369 1.00 41.22 103 ASP A N 1
ATOM 765 C CA . ASP A 1 103 ? -10.180 12.972 -24.492 1.00 41.22 103 ASP A CA 1
ATOM 766 C C . ASP A 1 103 ? -9.277 13.851 -25.373 1.00 41.22 103 ASP A C 1
ATOM 768 O O . ASP A 1 103 ? -9.022 15.025 -25.095 1.00 41.22 103 ASP A O 1
ATOM 772 N N . ASP A 1 104 ? -8.670 13.206 -26.368 1.00 48.59 104 ASP A N 1
ATOM 773 C CA . ASP A 1 104 ? -8.040 13.850 -27.514 1.00 48.59 104 ASP A CA 1
ATOM 774 C C . ASP A 1 104 ? -9.124 14.645 -28.252 1.00 48.59 104 ASP A C 1
ATOM 776 O O . ASP A 1 104 ? -9.924 14.091 -29.001 1.00 48.59 104 ASP A O 1
ATOM 780 N N . THR A 1 105 ? -9.199 15.956 -28.017 1.00 48.56 105 THR A N 1
ATOM 781 C CA . THR A 1 105 ? -10.050 16.825 -28.836 1.00 48.56 105 THR A CA 1
ATOM 782 C C . THR A 1 105 ? -9.352 17.085 -30.174 1.00 48.56 105 THR A C 1
ATOM 784 O O . THR A 1 105 ? -8.811 18.164 -30.422 1.00 48.56 105 THR A O 1
ATOM 787 N N . ALA A 1 106 ? -9.392 16.099 -31.069 1.00 53.81 106 ALA A N 1
ATOM 788 C CA . ALA A 1 106 ? -9.283 16.320 -32.503 1.00 53.81 106 ALA A CA 1
ATOM 789 C C . ALA A 1 106 ? -10.538 17.072 -32.981 1.00 53.81 106 ALA A C 1
ATOM 791 O O . ALA A 1 106 ? -11.532 16.477 -33.396 1.00 53.81 106 ALA A O 1
ATOM 792 N N . ASN A 1 107 ? -10.516 18.404 -32.907 1.00 57.94 107 ASN A N 1
ATOM 793 C CA . ASN A 1 107 ? -11.569 19.230 -33.492 1.00 57.94 107 ASN A CA 1
ATOM 794 C C . ASN A 1 107 ? -11.327 19.383 -35.005 1.00 57.94 107 ASN A C 1
ATOM 796 O O . ASN A 1 107 ? -10.627 20.295 -35.447 1.00 57.94 107 ASN A O 1
ATOM 800 N N . GLN A 1 108 ? -11.886 18.469 -35.801 1.00 57.25 108 GLN A N 1
ATOM 801 C CA . GLN A 1 108 ? -12.121 18.695 -37.226 1.00 57.25 108 GLN A CA 1
ATOM 802 C C . GLN A 1 108 ? -13.396 19.535 -37.364 1.00 57.25 108 GLN A C 1
ATOM 804 O O . GLN A 1 108 ? -14.501 19.012 -37.244 1.00 57.25 108 GLN A O 1
ATOM 809 N N . VAL A 1 109 ? -13.232 20.833 -37.632 1.00 60.19 109 VAL A N 1
ATOM 810 C CA . VAL A 1 109 ? -14.321 21.692 -38.103 1.00 60.19 109 VAL A CA 1
ATOM 811 C C . VAL A 1 109 ? -14.362 21.671 -39.635 1.00 60.19 109 VAL A C 1
ATOM 813 O O . VAL A 1 109 ? -13.386 21.993 -40.309 1.00 60.19 109 VAL A O 1
ATOM 816 N N . HIS A 1 110 ? -15.501 21.189 -40.120 1.00 44.16 110 HIS A N 1
ATOM 817 C CA . HIS A 1 110 ? -16.196 21.467 -41.384 1.00 44.16 110 HIS A CA 1
ATOM 818 C C . HIS A 1 110 ? -15.944 22.855 -41.985 1.00 44.16 110 HIS A C 1
ATOM 820 O O . HIS A 1 110 ? -16.020 23.846 -41.219 1.00 44.16 110 HIS A O 1
#

Secondary structure (DSSP, 8-state):
----------B--SS-GGGS-THHHHHHS-TTT--HHHHHHHHHHHHGGGHHHHS-TTB-HHHHHHHHHHHHH-PPTTHHHHH---BTTB-PPPPPPPP-----------

Nearest PDB structures (foldseek):
  6a5d-assembly2_B  TM=9.203E-01  e=1.649E-10  Arabidopsis thaliana
  6a5e-assembly2_D  TM=9.707E-01  e=8.996E-10  Arabidopsis thaliana

InterPro domains:
  IPR039307 GPI-anchored protein LORELEI-like [PTHR31533] (11-106)
  IPR058888 GPI-anchored protein LLG1-like domain [PF26578] (15-91)

Mean predicted aligned error: 10.9 Å

Foldseek 3Di:
DCPDPCPPPQVEQPDDLVPADLCLQLVQQDDDVRQLVRNLVSVLVRCVVVVVSCVDPSHCPVVVNQVVNCVVNVDDPCPCVVSQAPDPVTHDRDDDDPPPDDPPPPDDDD

Sequence (110 aa):
MESGPSCSHDTGCSVNFEFANYTIIISKCKGPNYPPKECCGAFKEFACPYADVLNDLQNDCASTMFSYINLYGQYPPGLFASECREGKEGLACPALPPSASSDDTANQVH

Radius of gyration: 18.06 Å; Cα contacts (8 Å, |Δi|>4): 86; chains: 1; bounding box: 46×46×60 Å